Protein AF-A0A1M4U694-F1 (afdb_monomer_lite)

Organism: NCBI:txid996115

Structure (mmCIF, N/CA/C/O backbone):
data_AF-A0A1M4U694-F1
#
_entry.id   AF-A0A1M4U694-F1
#
loop_
_atom_site.group_PDB
_atom_site.id
_atom_site.type_symbol
_atom_site.label_atom_id
_atom_site.label_alt_id
_atom_site.label_comp_id
_atom_site.label_asym_id
_atom_site.label_entity_id
_atom_site.label_seq_id
_atom_site.pdbx_PDB_ins_code
_atom_site.Cartn_x
_atom_site.Cartn_y
_atom_site.Cartn_z
_atom_site.occupancy
_atom_site.B_iso_or_equiv
_atom_site.auth_seq_id
_atom_site.auth_comp_id
_atom_site.auth_asym_id
_atom_site.auth_atom_id
_atom_site.pdbx_PDB_model_num
ATOM 1 N N . MET A 1 1 ? 21.137 -16.851 10.623 1.00 42.91 1 MET A N 1
ATOM 2 C CA . MET A 1 1 ? 21.826 -18.162 10.591 1.00 42.91 1 MET A CA 1
ATOM 3 C C . MET A 1 1 ? 21.655 -18.916 9.272 1.00 42.91 1 MET A C 1
ATOM 5 O O . MET A 1 1 ? 22.626 -19.513 8.848 1.00 42.91 1 MET A O 1
ATOM 9 N N . ASN A 1 2 ? 20.508 -18.850 8.580 1.00 42.84 2 ASN A N 1
ATOM 10 C CA . ASN A 1 2 ? 20.291 -19.610 7.333 1.00 42.84 2 ASN A CA 1
ATOM 11 C C . ASN A 1 2 ? 21.149 -19.142 6.126 1.00 42.84 2 ASN A C 1
ATOM 13 O O . ASN A 1 2 ? 21.624 -19.962 5.356 1.00 42.84 2 ASN A O 1
ATOM 17 N N . GLN A 1 3 ? 21.429 -17.836 6.001 1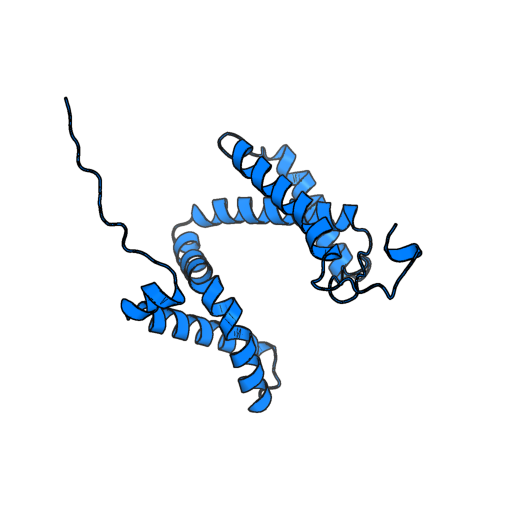.00 45.81 3 GLN A N 1
ATOM 18 C CA . GLN A 1 3 ? 22.216 -17.280 4.881 1.00 45.81 3 GLN A CA 1
ATOM 19 C C . GLN A 1 3 ? 23.715 -17.623 4.891 1.00 45.81 3 GLN A C 1
ATOM 21 O O . GLN A 1 3 ? 24.346 -17.547 3.847 1.00 45.81 3 GLN A O 1
ATOM 26 N N . TYR A 1 4 ? 24.291 -17.979 6.044 1.00 50.44 4 TYR A N 1
ATOM 27 C CA . TYR A 1 4 ? 25.734 -18.243 6.156 1.00 50.44 4 TYR A CA 1
ATOM 28 C C . TYR A 1 4 ? 26.091 -19.729 6.065 1.00 50.44 4 TYR A C 1
ATOM 30 O O . TYR A 1 4 ? 27.260 -20.050 5.896 1.00 50.44 4 TYR A O 1
ATOM 38 N N . LEU A 1 5 ? 25.108 -20.629 6.197 1.00 49.47 5 LEU A N 1
ATOM 39 C CA . LEU A 1 5 ? 25.360 -22.071 6.268 1.00 49.47 5 LEU A CA 1
ATOM 40 C C . LEU A 1 5 ? 24.941 -22.825 4.996 1.00 49.47 5 LEU A C 1
ATOM 42 O O . LEU A 1 5 ? 25.662 -23.738 4.618 1.00 49.47 5 LEU A O 1
ATOM 46 N N . CYS A 1 6 ? 23.858 -22.435 4.304 1.00 44.66 6 CYS A N 1
ATOM 47 C CA . CYS A 1 6 ? 23.418 -23.096 3.062 1.00 44.66 6 CYS A CA 1
ATOM 48 C C . CYS A 1 6 ? 22.677 -22.127 2.107 1.00 44.66 6 CYS A C 1
ATOM 50 O O . CYS A 1 6 ? 21.451 -22.017 2.193 1.00 44.66 6 CYS A O 1
ATOM 52 N N . PRO A 1 7 ? 23.372 -21.445 1.177 1.00 53.00 7 PRO A N 1
ATOM 53 C CA . PRO A 1 7 ? 22.746 -20.526 0.215 1.00 53.00 7 PRO A CA 1
ATOM 54 C C . PRO A 1 7 ? 21.813 -21.208 -0.809 1.00 53.00 7 PRO A C 1
ATOM 56 O O . PRO A 1 7 ? 20.904 -20.556 -1.314 1.00 53.00 7 PRO A O 1
ATOM 59 N N . ASP A 1 8 ? 21.965 -22.516 -1.058 1.00 53.28 8 ASP A N 1
ATOM 60 C CA . ASP A 1 8 ? 21.210 -23.265 -2.083 1.00 53.28 8 ASP A CA 1
ATOM 61 C C . ASP A 1 8 ? 20.009 -24.072 -1.550 1.00 53.28 8 ASP A C 1
ATOM 63 O O . ASP A 1 8 ? 19.359 -24.809 -2.296 1.00 53.28 8 ASP A O 1
ATOM 67 N N . PHE A 1 9 ? 19.666 -23.960 -0.259 1.00 50.75 9 PHE A N 1
ATOM 68 C CA . PHE A 1 9 ? 18.574 -24.753 0.318 1.00 50.75 9 PHE A CA 1
ATOM 69 C C . PHE A 1 9 ? 17.201 -24.091 0.092 1.00 50.75 9 PHE A C 1
ATOM 71 O O . PHE A 1 9 ? 16.591 -23.493 0.986 1.00 50.75 9 PHE A O 1
ATOM 78 N N . HIS A 1 10 ? 16.690 -24.207 -1.136 1.00 51.94 10 HIS A N 1
ATOM 79 C CA . HIS A 1 10 ? 15.290 -23.939 -1.462 1.00 51.94 10 HIS A CA 1
ATOM 80 C C . HIS A 1 10 ? 14.399 -25.035 -0.861 1.00 51.94 10 HIS A C 1
ATOM 82 O O . HIS A 1 10 ? 14.109 -26.046 -1.497 1.00 51.94 10 HIS A O 1
ATOM 88 N N . LEU A 1 11 ? 13.946 -24.836 0.379 1.00 55.06 11 LEU A N 1
ATOM 89 C CA . LEU A 1 11 ? 12.909 -25.686 0.965 1.00 55.06 11 LEU A CA 1
ATOM 90 C C . LEU A 1 11 ? 11.656 -25.668 0.069 1.00 55.06 11 LEU A C 1
ATOM 92 O O . LEU A 1 11 ? 11.223 -24.576 -0.334 1.00 55.06 11 LEU A O 1
ATOM 96 N N . PRO A 1 12 ? 11.048 -26.835 -0.226 1.00 56.97 12 PRO A N 1
ATOM 97 C CA . PRO A 1 12 ? 9.792 -26.884 -0.961 1.00 56.97 12 PRO A CA 1
ATOM 98 C C . PRO A 1 12 ? 8.759 -25.986 -0.266 1.00 56.97 12 PRO A C 1
ATOM 100 O O . PRO A 1 12 ? 8.730 -25.881 0.960 1.00 56.97 12 PRO A O 1
ATOM 103 N N . TRP A 1 13 ? 7.943 -25.293 -1.066 1.00 55.88 13 TRP A N 1
ATOM 104 C CA . TRP A 1 13 ? 6.865 -24.406 -0.599 1.00 55.88 13 TRP A CA 1
ATOM 105 C C . TRP A 1 13 ? 7.286 -23.124 0.140 1.00 55.88 13 TRP A C 1
ATOM 107 O O . TRP A 1 13 ? 6.474 -22.529 0.845 1.00 55.88 13 TRP A O 1
ATOM 117 N N . ALA A 1 14 ? 8.522 -22.643 -0.035 1.00 63.91 14 ALA A N 1
ATOM 118 C CA . ALA A 1 14 ? 8.959 -21.373 0.558 1.00 63.91 14 ALA A CA 1
ATOM 119 C C . ALA A 1 14 ? 8.765 -21.323 2.091 1.00 63.91 14 ALA A C 1
ATOM 121 O O . ALA A 1 14 ? 8.464 -20.273 2.660 1.00 63.91 14 ALA A O 1
ATOM 122 N N . LEU A 1 15 ? 8.976 -22.454 2.776 1.00 66.25 15 LEU A N 1
ATOM 123 C CA . LEU A 1 15 ? 8.838 -22.586 4.233 1.00 66.25 15 LEU A CA 1
ATOM 124 C C . LEU A 1 15 ? 9.643 -21.519 5.003 1.00 66.25 15 LEU A C 1
ATOM 126 O O . LEU A 1 15 ? 9.187 -20.988 6.014 1.00 66.25 15 LEU A O 1
ATOM 130 N N . ASN A 1 16 ? 10.808 -21.137 4.470 1.00 65.38 16 ASN A N 1
ATOM 131 C CA . ASN A 1 16 ? 11.637 -20.046 4.993 1.00 65.38 16 ASN A CA 1
ATOM 132 C C . ASN A 1 16 ? 10.895 -18.697 5.029 1.00 65.38 16 ASN A C 1
ATOM 134 O O . ASN A 1 16 ? 11.048 -17.929 5.977 1.00 65.38 16 ASN A O 1
ATOM 138 N N . VAL A 1 17 ? 10.068 -18.415 4.019 1.00 66.75 17 VAL A N 1
ATOM 139 C CA . VAL A 1 17 ? 9.253 -17.194 3.944 1.00 66.75 17 VAL A CA 1
ATOM 140 C C . VAL A 1 17 ? 8.111 -17.261 4.953 1.00 66.75 17 VAL A C 1
ATOM 142 O O . VAL A 1 17 ? 7.825 -16.264 5.609 1.00 66.75 17 VAL A O 1
ATOM 145 N N . VAL A 1 18 ? 7.505 -18.438 5.143 1.00 70.31 18 VAL A N 1
ATOM 146 C CA . VAL A 1 18 ? 6.440 -18.645 6.140 1.00 70.31 18 VAL A CA 1
ATOM 147 C C . VAL A 1 18 ? 6.966 -18.399 7.554 1.00 70.31 18 VAL A C 1
ATOM 149 O O . VAL A 1 18 ? 6.332 -17.676 8.322 1.00 70.31 18 VAL A O 1
ATOM 152 N N . ALA A 1 19 ? 8.152 -18.921 7.880 1.00 72.62 19 ALA A N 1
ATOM 153 C CA . ALA A 1 19 ? 8.789 -18.704 9.179 1.00 72.62 19 ALA A CA 1
ATOM 154 C C . ALA A 1 19 ? 9.032 -17.213 9.474 1.00 72.62 19 ALA A C 1
ATOM 156 O O . ALA A 1 19 ? 8.867 -16.777 10.611 1.00 72.62 19 ALA A O 1
ATOM 157 N N . MET A 1 20 ? 9.365 -16.416 8.452 1.00 68.81 20 MET A N 1
ATOM 158 C CA . MET A 1 20 ? 9.515 -14.964 8.589 1.00 68.81 20 MET A CA 1
ATOM 159 C C . MET A 1 20 ? 8.172 -14.214 8.591 1.00 68.81 20 MET A C 1
ATOM 161 O O . MET A 1 20 ? 8.040 -13.190 9.259 1.00 68.81 20 MET A O 1
ATOM 165 N N . ALA A 1 21 ? 7.159 -14.711 7.881 1.00 73.31 21 ALA A N 1
ATOM 166 C CA . ALA A 1 21 ? 5.835 -14.097 7.821 1.00 73.31 21 ALA A CA 1
ATOM 167 C C . ALA A 1 21 ? 5.043 -14.269 9.128 1.00 73.31 21 ALA A C 1
ATOM 169 O O . ALA A 1 21 ? 4.328 -13.352 9.531 1.00 73.31 21 ALA A O 1
ATOM 170 N N . LEU A 1 22 ? 5.194 -15.404 9.818 1.00 78.06 22 LEU A N 1
ATOM 171 C CA . LEU A 1 22 ? 4.518 -15.694 11.089 1.00 78.06 22 LEU A CA 1
ATOM 172 C C . LEU A 1 22 ? 4.673 -14.588 12.152 1.00 78.06 22 LEU A C 1
ATOM 174 O O . LEU A 1 22 ? 3.644 -14.102 12.631 1.00 78.06 22 LEU A O 1
ATOM 178 N N . PRO A 1 23 ? 5.890 -14.133 12.518 1.00 77.19 23 PRO A N 1
ATOM 179 C CA . PRO A 1 23 ? 6.045 -13.073 13.511 1.00 77.19 23 PRO A CA 1
ATOM 180 C C . PRO A 1 23 ? 5.444 -11.744 13.041 1.00 77.19 23 PRO A C 1
ATOM 182 O O . PRO A 1 23 ? 4.875 -11.018 13.851 1.00 77.19 23 PRO A O 1
ATOM 185 N N . ILE A 1 24 ? 5.498 -11.439 11.740 1.00 76.69 24 ILE A N 1
ATOM 186 C CA . ILE A 1 24 ? 4.911 -10.213 11.175 1.00 76.69 24 ILE A CA 1
ATOM 187 C C . ILE A 1 24 ? 3.383 -10.240 11.307 1.00 76.69 24 ILE A C 1
ATOM 189 O O . ILE A 1 24 ? 2.777 -9.274 11.776 1.00 76.69 24 ILE A O 1
ATOM 193 N N . VAL A 1 25 ? 2.753 -11.358 10.936 1.00 78.75 25 VAL A N 1
ATOM 194 C CA . VAL A 1 25 ? 1.298 -11.539 11.045 1.00 78.75 25 VAL A CA 1
ATOM 195 C C . VAL A 1 25 ? 0.858 -11.512 12.507 1.00 78.75 25 VAL A C 1
ATOM 197 O O . VAL A 1 25 ? -0.135 -10.861 12.838 1.00 78.75 25 VAL A O 1
ATOM 200 N N . TRP A 1 26 ? 1.611 -12.160 13.398 1.00 81.94 26 TRP A N 1
ATOM 201 C CA . TRP A 1 26 ? 1.335 -12.143 14.832 1.00 81.94 26 TRP A CA 1
ATOM 202 C C . TRP A 1 26 ? 1.432 -10.729 15.423 1.00 81.94 26 TRP A C 1
ATOM 204 O O . TRP A 1 26 ? 0.518 -10.303 16.132 1.00 81.94 26 TRP A O 1
ATOM 214 N N . LEU A 1 27 ? 2.471 -9.962 15.073 1.00 78.88 27 LEU A N 1
ATOM 215 C CA . LEU A 1 27 ? 2.610 -8.559 15.479 1.00 78.88 27 LEU A CA 1
ATOM 216 C C . LEU A 1 27 ? 1.431 -7.709 14.989 1.00 78.88 27 LEU A C 1
ATOM 218 O O . LEU A 1 27 ? 0.853 -6.955 15.773 1.00 78.88 27 LEU A O 1
ATOM 222 N N . GLY A 1 28 ? 1.019 -7.868 13.728 1.00 76.81 28 GLY A N 1
ATOM 223 C CA . GLY A 1 28 ? -0.154 -7.179 13.182 1.00 76.81 28 GLY A CA 1
ATOM 224 C C . GLY A 1 28 ? -1.457 -7.549 13.904 1.00 76.81 28 GLY A C 1
ATOM 225 O O . GLY A 1 28 ? -2.282 -6.679 14.197 1.00 76.81 28 GLY A O 1
ATOM 226 N N . HIS A 1 29 ? -1.630 -8.826 14.255 1.00 79.81 29 HIS A N 1
ATOM 227 C CA . HIS A 1 29 ? -2.785 -9.301 15.018 1.00 79.81 29 HIS A CA 1
ATOM 228 C C . HIS A 1 29 ? -2.829 -8.710 16.434 1.00 79.81 29 HIS A C 1
ATOM 230 O O . HIS A 1 29 ? -3.883 -8.257 16.886 1.00 79.81 29 HIS A O 1
ATOM 236 N N . GLN A 1 30 ? -1.691 -8.666 17.128 1.00 79.94 30 GLN A N 1
ATOM 237 C CA . GLN A 1 30 ? -1.606 -8.049 18.451 1.00 79.94 30 GLN A CA 1
ATOM 238 C C . GLN A 1 30 ? -1.847 -6.539 18.371 1.00 79.94 30 GLN A C 1
ATOM 240 O O . GLN A 1 30 ? -2.625 -6.005 19.159 1.00 79.94 30 GLN A O 1
ATOM 245 N N . TRP A 1 31 ? -1.294 -5.863 17.362 1.00 73.69 31 TRP A N 1
ATOM 246 C CA . TRP A 1 31 ? -1.535 -4.438 17.128 1.00 73.69 31 TRP A CA 1
ATOM 247 C C . TRP A 1 31 ? -3.023 -4.108 16.956 1.00 73.69 31 TRP A C 1
ATOM 249 O O . TRP A 1 31 ? -3.512 -3.136 17.532 1.00 73.69 31 TRP A O 1
ATOM 259 N N . ARG A 1 32 ? -3.782 -4.947 16.236 1.00 72.75 32 ARG A N 1
ATOM 260 C CA . ARG A 1 32 ? -5.238 -4.786 16.076 1.00 72.75 32 ARG A CA 1
ATOM 261 C C . ARG A 1 32 ? -5.984 -4.775 17.418 1.00 72.75 32 ARG A C 1
ATOM 263 O O . ARG A 1 32 ? -6.969 -4.052 17.538 1.00 72.75 32 ARG A O 1
ATOM 270 N N . ARG A 1 33 ? -5.524 -5.532 18.423 1.00 71.44 33 ARG A N 1
ATOM 271 C CA . ARG A 1 33 ? -6.127 -5.545 19.770 1.00 71.44 33 ARG A CA 1
ATOM 272 C C . ARG A 1 33 ? -5.874 -4.243 20.532 1.00 71.44 33 ARG A C 1
ATOM 274 O O . ARG A 1 33 ? -6.778 -3.753 21.198 1.00 71.44 33 ARG A O 1
ATOM 281 N N . TYR A 1 34 ? -4.689 -3.653 20.388 1.00 68.25 34 TYR A N 1
ATOM 282 C CA . TYR A 1 34 ? -4.335 -2.391 21.053 1.00 68.25 34 TYR A CA 1
ATOM 283 C C . TYR A 1 34 ? -4.864 -1.147 20.325 1.00 68.25 34 TYR A C 1
ATOM 285 O O . TYR A 1 34 ? -5.039 -0.092 20.934 1.00 68.25 34 TYR A O 1
ATOM 293 N N . GLN A 1 35 ? -5.189 -1.259 19.034 1.00 66.44 35 GLN A N 1
ATOM 294 C CA . GLN A 1 35 ? -5.665 -0.135 18.223 1.00 66.44 35 GLN A CA 1
ATOM 295 C C . GLN A 1 35 ? -7.000 0.465 18.708 1.00 66.44 35 GLN A C 1
ATOM 297 O O . GLN A 1 35 ? -7.290 1.615 18.385 1.00 66.44 35 GLN A O 1
ATOM 302 N N . ALA A 1 36 ? -7.798 -0.280 19.483 1.00 56.53 36 ALA A N 1
ATOM 303 C CA . ALA A 1 36 ? -9.109 0.159 19.969 1.00 56.53 36 ALA A CA 1
ATOM 304 C C . ALA A 1 36 ? -9.055 1.310 21.000 1.00 56.53 36 ALA A C 1
ATOM 306 O O . ALA A 1 36 ? -10.074 1.953 21.226 1.00 56.53 36 ALA A O 1
ATOM 307 N N . GLY A 1 37 ? -7.885 1.611 21.578 1.00 56.88 37 GLY A N 1
ATOM 308 C CA . GLY A 1 37 ? -7.706 2.733 22.515 1.00 56.88 37 GLY A CA 1
ATOM 309 C C . GLY A 1 37 ? -6.421 3.542 22.318 1.00 56.88 37 GLY A C 1
ATOM 310 O O . GLY A 1 37 ? -6.189 4.509 23.036 1.00 56.88 37 GLY A O 1
ATOM 311 N N . TRP A 1 38 ? -5.574 3.169 21.355 1.00 60.47 38 TRP A N 1
ATOM 312 C CA . TRP A 1 38 ? -4.251 3.769 21.187 1.00 60.47 38 TRP A CA 1
ATOM 313 C C . TRP A 1 38 ? -4.267 4.903 20.155 1.00 60.47 38 TRP A C 1
ATOM 315 O O . TRP A 1 38 ? -4.190 4.676 18.944 1.00 60.47 38 TRP A O 1
ATOM 325 N N . SER A 1 39 ? -4.312 6.151 20.623 1.00 62.53 39 SER A N 1
ATOM 326 C CA . SER A 1 39 ? -3.921 7.305 19.810 1.00 62.53 39 SER A CA 1
ATOM 327 C C . SER A 1 39 ? -2.401 7.460 19.881 1.00 62.53 39 SER A C 1
ATOM 329 O O . SER A 1 39 ? -1.872 7.787 20.941 1.00 62.53 39 SER A O 1
ATOM 331 N N . LEU A 1 40 ? -1.676 7.233 18.776 1.00 66.19 40 LEU A N 1
ATOM 332 C CA . LEU A 1 40 ? -0.282 7.687 18.713 1.00 66.19 40 LEU A CA 1
ATOM 333 C C . LEU A 1 40 ? -0.298 9.212 18.857 1.00 66.19 40 LEU A C 1
ATOM 335 O O . LEU A 1 40 ? -0.784 9.911 17.968 1.00 66.19 40 LEU A O 1
ATOM 339 N N . GLY A 1 41 ? 0.217 9.718 19.977 1.00 69.06 41 GLY A N 1
ATOM 340 C CA . GLY A 1 41 ? 0.502 11.139 20.122 1.00 69.06 41 GLY A CA 1
ATOM 341 C C . GLY A 1 41 ? 1.557 11.581 19.105 1.00 69.06 41 GLY A C 1
ATOM 342 O O . GLY A 1 41 ? 2.353 10.767 18.629 1.00 69.06 41 GLY A O 1
ATOM 343 N N . LEU A 1 42 ? 1.594 12.881 18.804 1.00 66.06 42 LEU A N 1
ATOM 344 C CA . LEU A 1 42 ? 2.581 13.491 17.899 1.00 66.06 42 LEU A CA 1
ATOM 345 C C . LEU A 1 42 ? 4.026 13.070 18.236 1.00 66.06 42 LEU A C 1
ATOM 347 O O . LEU A 1 42 ? 4.812 12.800 17.333 1.00 66.06 42 LEU A O 1
ATOM 351 N N . ALA A 1 43 ? 4.341 12.905 19.526 1.00 70.38 43 ALA A N 1
ATOM 352 C CA . ALA A 1 43 ? 5.653 12.477 20.013 1.00 70.38 43 ALA A CA 1
ATOM 353 C C . ALA A 1 43 ? 6.080 11.066 19.556 1.00 70.38 43 ALA A C 1
ATOM 355 O O . ALA A 1 43 ? 7.266 10.835 19.349 1.00 70.38 43 ALA A O 1
ATOM 356 N N . ALA A 1 44 ? 5.143 10.131 19.357 1.00 72.94 44 ALA A N 1
ATOM 357 C CA . ALA A 1 44 ? 5.443 8.791 18.835 1.00 72.94 44 ALA A CA 1
ATOM 358 C C . ALA A 1 44 ? 5.489 8.760 17.297 1.00 72.94 44 ALA A C 1
ATOM 360 O O . ALA A 1 44 ? 6.076 7.858 16.705 1.00 72.94 44 ALA A O 1
ATOM 361 N N . TRP A 1 45 ? 4.875 9.750 16.645 1.00 77.88 45 TRP A N 1
ATOM 362 C CA . TRP A 1 45 ? 4.798 9.860 15.189 1.00 77.88 45 TRP A CA 1
ATOM 363 C C . TRP A 1 45 ? 6.114 10.340 14.573 1.00 77.88 45 TRP A C 1
ATOM 365 O O . TRP A 1 45 ? 6.552 9.795 13.564 1.00 77.88 45 TRP A O 1
ATOM 375 N N . VAL A 1 46 ? 6.761 11.324 15.204 1.00 77.56 46 VAL A N 1
ATOM 376 C CA . VAL A 1 46 ? 8.041 11.897 14.757 1.00 77.56 46 VAL A CA 1
ATOM 377 C C . VAL A 1 46 ? 9.149 10.843 14.608 1.00 77.56 46 VAL A C 1
ATOM 379 O O . VAL A 1 46 ? 9.700 10.746 13.512 1.00 77.56 46 VAL A O 1
ATOM 382 N N . PRO A 1 47 ? 9.470 10.006 15.618 1.00 80.00 47 PRO A N 1
ATOM 383 C CA . PRO A 1 47 ? 10.519 8.999 15.467 1.00 80.00 47 PRO A CA 1
ATOM 384 C C . PRO A 1 47 ? 10.146 7.928 14.438 1.00 80.00 47 PRO A C 1
ATOM 386 O O . PRO A 1 47 ? 11.016 7.479 13.696 1.00 80.00 47 PRO A O 1
ATOM 389 N N . LEU A 1 48 ? 8.863 7.556 14.331 1.00 81.50 48 LEU A N 1
ATOM 390 C CA . LEU A 1 48 ? 8.398 6.611 13.312 1.00 81.50 48 LEU A CA 1
ATOM 391 C C . LEU A 1 48 ? 8.605 7.165 11.902 1.00 81.50 48 LEU A C 1
ATOM 393 O O . LEU A 1 48 ? 9.059 6.441 11.020 1.00 81.50 48 LEU A O 1
ATOM 397 N N . LEU A 1 49 ? 8.281 8.446 11.703 1.00 82.69 49 LEU A N 1
ATOM 398 C CA . LEU A 1 49 ? 8.448 9.147 10.436 1.00 82.69 49 LEU A CA 1
ATOM 399 C C . LEU A 1 49 ? 9.923 9.267 10.076 1.00 82.69 49 LEU A C 1
ATOM 401 O O . LEU A 1 49 ? 10.290 8.896 8.967 1.00 82.69 49 LEU A O 1
ATOM 405 N N . ILE A 1 50 ? 10.770 9.702 11.011 1.00 84.25 50 ILE A N 1
ATOM 406 C CA . ILE A 1 50 ? 12.221 9.790 10.799 1.00 84.25 50 ILE A CA 1
ATOM 407 C C . ILE A 1 50 ? 12.786 8.418 10.427 1.00 84.25 50 ILE A C 1
ATOM 409 O O . ILE A 1 50 ? 13.537 8.310 9.463 1.00 84.25 50 ILE A O 1
ATOM 413 N N . PHE A 1 51 ? 12.397 7.363 11.144 1.00 83.50 51 PHE A N 1
ATOM 414 C CA . PHE A 1 51 ? 12.894 6.016 10.886 1.00 83.50 51 PHE A CA 1
ATOM 415 C C . PHE A 1 51 ? 12.392 5.449 9.548 1.00 83.50 51 PHE A C 1
ATOM 417 O O . PHE A 1 51 ? 13.181 4.937 8.757 1.00 83.50 51 PHE A O 1
ATOM 424 N N . GLY A 1 52 ? 11.093 5.574 9.258 1.00 81.31 52 GLY A N 1
ATOM 425 C CA . GLY A 1 52 ? 10.494 5.086 8.015 1.00 81.31 52 GLY A CA 1
ATOM 426 C C . GLY A 1 52 ? 10.997 5.841 6.785 1.00 81.31 52 GLY A C 1
ATOM 427 O O . GLY A 1 52 ? 11.427 5.217 5.816 1.00 81.31 52 GLY A O 1
ATOM 428 N N 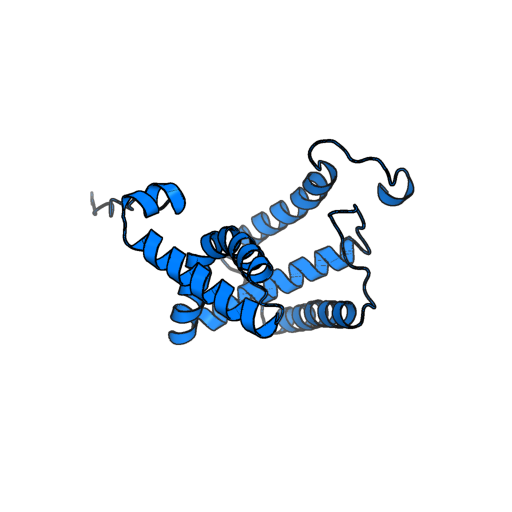. VAL A 1 53 ? 10.993 7.177 6.834 1.00 82.69 53 VAL A N 1
ATOM 429 C CA . VAL A 1 53 ? 11.491 8.032 5.744 1.00 82.69 53 VAL A CA 1
ATOM 430 C C . VAL A 1 53 ? 13.002 7.893 5.598 1.00 82.69 53 VAL A C 1
ATOM 432 O O . VAL A 1 53 ? 13.474 7.768 4.476 1.00 82.69 53 VAL A O 1
ATOM 435 N N . GLY A 1 54 ? 13.755 7.841 6.700 1.00 82.38 54 GLY A N 1
ATOM 436 C CA . GLY A 1 54 ? 15.204 7.632 6.678 1.00 82.38 54 GLY A CA 1
ATOM 437 C C . GLY A 1 54 ? 15.605 6.294 6.055 1.00 82.38 54 GLY A C 1
ATOM 438 O O . GLY A 1 54 ? 16.567 6.225 5.294 1.00 82.38 54 GLY A O 1
ATOM 439 N N . TYR A 1 55 ? 14.838 5.231 6.307 1.00 80.56 55 TYR A N 1
ATOM 440 C CA . TYR A 1 55 ? 15.051 3.954 5.628 1.00 80.56 55 TYR A CA 1
ATOM 441 C C . TYR A 1 55 ? 14.672 4.019 4.138 1.00 80.56 55 TYR A C 1
ATOM 443 O O . TYR A 1 55 ? 15.398 3.486 3.301 1.00 80.56 55 TYR A O 1
ATOM 451 N N . LEU A 1 56 ? 13.569 4.694 3.787 1.00 78.56 56 LEU A N 1
ATOM 452 C CA . LEU A 1 56 ? 13.149 4.904 2.394 1.00 78.56 56 LEU A CA 1
ATOM 453 C C . LEU A 1 56 ? 14.184 5.702 1.590 1.00 78.56 56 LEU A C 1
ATOM 455 O O . LEU A 1 56 ? 14.482 5.331 0.457 1.00 78.56 56 LEU A O 1
ATOM 459 N N . THR A 1 57 ? 14.758 6.762 2.162 1.00 80.44 57 THR A N 1
ATOM 460 C CA . THR A 1 57 ? 15.814 7.543 1.506 1.00 80.44 57 THR A CA 1
ATOM 461 C C . THR A 1 57 ? 17.097 6.729 1.381 1.00 80.44 57 THR A C 1
ATOM 463 O O . THR A 1 57 ? 17.672 6.690 0.299 1.00 80.44 57 THR A O 1
ATOM 466 N N . ALA A 1 58 ? 17.505 5.998 2.423 1.00 78.44 58 ALA A N 1
ATOM 467 C CA . ALA A 1 58 ? 18.654 5.093 2.344 1.00 78.44 58 ALA A CA 1
ATOM 468 C C . ALA A 1 58 ? 18.468 3.999 1.274 1.00 78.44 58 ALA A C 1
ATOM 470 O O . ALA A 1 58 ? 19.418 3.651 0.577 1.00 78.44 58 ALA A O 1
ATOM 471 N N . ALA A 1 59 ? 17.244 3.487 1.108 1.00 75.06 59 ALA A N 1
ATOM 472 C CA . ALA A 1 59 ? 16.906 2.554 0.036 1.00 75.06 59 ALA A CA 1
ATOM 473 C C . ALA A 1 59 ? 16.939 3.210 -1.352 1.00 75.06 59 ALA A C 1
ATOM 475 O O . ALA A 1 59 ? 17.369 2.575 -2.312 1.00 75.06 59 ALA A O 1
ATOM 476 N N . TRP A 1 60 ? 16.518 4.473 -1.460 1.00 76.88 60 TRP A N 1
ATOM 477 C CA . TRP A 1 60 ? 16.549 5.232 -2.711 1.00 76.88 60 TRP A CA 1
ATOM 478 C C . TRP A 1 60 ? 17.975 5.514 -3.197 1.00 76.88 60 TRP A C 1
ATOM 480 O O . TRP A 1 60 ? 18.242 5.433 -4.389 1.00 76.88 60 TRP A O 1
ATOM 490 N N . PHE A 1 61 ? 18.899 5.797 -2.277 1.00 77.50 61 PHE A N 1
ATOM 491 C CA . PHE A 1 61 ? 20.319 5.999 -2.585 1.00 77.50 61 PHE A CA 1
ATOM 492 C C . PHE A 1 61 ? 21.109 4.687 -2.742 1.00 77.50 61 PHE A C 1
ATOM 494 O O . PHE A 1 61 ? 22.335 4.720 -2.750 1.00 77.50 61 PHE A O 1
ATOM 501 N N . GLU A 1 62 ? 20.432 3.534 -2.828 1.00 68.38 62 GLU A N 1
ATOM 502 C CA . GLU A 1 62 ? 21.043 2.194 -2.913 1.00 68.38 62 GLU A CA 1
ATOM 503 C C . GLU A 1 62 ? 21.990 1.851 -1.744 1.00 68.38 62 GLU A C 1
ATOM 505 O O . GLU A 1 62 ? 22.727 0.868 -1.783 1.00 68.38 62 GLU A O 1
ATOM 510 N N . MET A 1 63 ? 21.941 2.627 -0.658 1.00 60.22 63 MET A N 1
ATOM 511 C CA . MET A 1 63 ? 22.772 2.438 0.534 1.00 60.22 63 MET A CA 1
ATOM 512 C C . MET A 1 63 ? 22.220 1.343 1.455 1.00 60.22 63 MET A C 1
ATOM 514 O O . MET A 1 63 ? 22.911 0.917 2.380 1.00 60.22 63 MET A O 1
ATOM 518 N N . SER A 1 64 ? 20.988 0.872 1.224 1.00 56.81 64 SER A N 1
ATOM 519 C CA . SER A 1 64 ? 20.412 -0.261 1.947 1.00 56.81 64 SER A CA 1
ATOM 520 C C . SER A 1 64 ? 20.351 -1.521 1.067 1.00 56.81 64 SER A C 1
ATOM 522 O O . SER A 1 64 ? 19.931 -1.460 -0.093 1.00 56.81 64 SER A O 1
ATOM 524 N N . PRO A 1 65 ? 20.753 -2.695 1.594 1.00 58.94 65 PRO A N 1
ATOM 525 C CA . PRO A 1 65 ? 20.644 -3.938 0.849 1.00 58.94 65 PRO A CA 1
ATOM 526 C C . PRO A 1 65 ? 19.168 -4.266 0.605 1.00 58.94 65 PRO A C 1
ATOM 528 O O . PRO A 1 65 ? 18.399 -4.474 1.546 1.00 58.94 65 PRO A O 1
ATOM 531 N N . GLN A 1 66 ? 18.776 -4.317 -0.671 1.00 57.56 66 GLN A N 1
ATOM 532 C CA . GLN A 1 66 ? 17.414 -4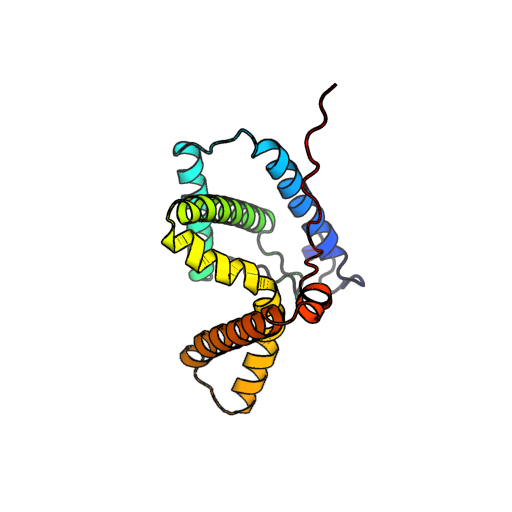.652 -1.076 1.00 57.56 66 GLN A CA 1
ATOM 533 C C . GLN A 1 66 ? 17.045 -6.053 -0.581 1.00 57.56 66 GLN A C 1
ATOM 535 O O . GLN A 1 66 ? 17.690 -7.040 -0.932 1.00 57.56 66 GLN A O 1
ATOM 540 N N . MET A 1 67 ? 15.964 -6.148 0.191 1.00 52.62 67 MET A N 1
ATOM 541 C CA . MET A 1 67 ? 15.428 -7.427 0.639 1.00 52.62 67 MET A CA 1
ATOM 542 C C . MET A 1 67 ? 14.786 -8.160 -0.543 1.00 52.62 67 MET A C 1
ATOM 544 O O . MET A 1 67 ? 13.638 -7.907 -0.916 1.00 52.62 67 MET A O 1
ATOM 548 N N . ARG A 1 68 ? 15.526 -9.085 -1.154 1.00 55.91 68 ARG A N 1
ATOM 549 C CA . ARG A 1 68 ? 15.040 -9.908 -2.266 1.00 55.91 68 ARG A CA 1
ATOM 550 C C . ARG A 1 68 ? 14.615 -11.266 -1.728 1.00 55.91 68 ARG A C 1
ATOM 552 O O . ARG A 1 68 ? 15.347 -12.249 -1.813 1.00 55.91 68 ARG A O 1
ATOM 559 N N . MET A 1 69 ? 13.370 -11.345 -1.253 1.00 53.34 69 MET A N 1
ATOM 560 C CA . MET A 1 69 ? 12.763 -12.606 -0.794 1.00 53.34 69 MET A CA 1
ATOM 561 C C . MET A 1 69 ? 12.780 -13.706 -1.871 1.00 53.34 69 MET A C 1
ATOM 563 O O . MET A 1 69 ? 12.860 -14.884 -1.542 1.00 53.34 69 MET A O 1
ATOM 567 N N . LYS A 1 70 ? 12.775 -13.335 -3.161 1.00 45.25 70 LYS A N 1
ATOM 568 C CA . LYS A 1 70 ? 12.844 -14.279 -4.291 1.00 45.25 70 LYS A CA 1
ATOM 569 C C . LYS A 1 70 ? 14.204 -14.985 -4.431 1.00 45.25 70 LYS A C 1
ATOM 571 O O . LYS A 1 70 ? 14.276 -15.998 -5.112 1.00 45.25 70 LYS A O 1
ATOM 576 N N . ARG A 1 71 ? 15.267 -14.451 -3.817 1.00 49.59 71 ARG A N 1
ATOM 577 C CA . ARG A 1 71 ? 16.622 -15.035 -3.800 1.00 49.59 71 ARG A CA 1
ATOM 578 C C . ARG A 1 71 ? 17.116 -15.359 -2.387 1.00 49.59 71 ARG A C 1
ATOM 580 O O . ARG A 1 71 ? 18.293 -15.621 -2.212 1.00 49.59 71 ARG A O 1
ATOM 587 N N . ALA A 1 72 ? 16.234 -15.320 -1.383 1.00 52.34 72 ALA A N 1
ATOM 588 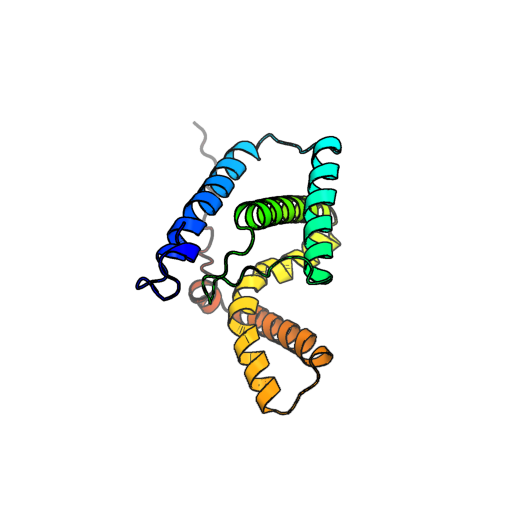C CA . ALA A 1 72 ? 16.616 -15.470 0.024 1.00 52.34 72 ALA A CA 1
ATOM 589 C C . ALA A 1 72 ? 17.719 -14.481 0.485 1.00 52.34 72 ALA A C 1
ATOM 591 O O . ALA A 1 72 ? 18.451 -14.754 1.438 1.00 52.34 72 ALA A O 1
ATOM 592 N N . ASP A 1 73 ? 17.795 -13.303 -0.146 1.00 55.41 73 ASP A N 1
ATOM 593 C CA . ASP A 1 73 ? 18.668 -12.204 0.268 1.00 55.41 73 ASP A CA 1
ATOM 594 C C . ASP A 1 73 ? 17.917 -11.309 1.256 1.00 55.41 73 ASP A C 1
ATOM 596 O O . ASP A 1 73 ? 17.138 -10.431 0.879 1.00 55.41 73 ASP A O 1
ATOM 600 N N . TYR A 1 74 ? 18.119 -11.568 2.546 1.00 52.97 74 TYR A N 1
ATOM 601 C CA . TYR A 1 74 ? 17.395 -10.915 3.636 1.00 52.97 74 TYR A CA 1
ATOM 602 C C . TYR A 1 74 ? 18.040 -9.607 4.129 1.00 52.97 74 TYR A C 1
ATOM 604 O O . TYR A 1 74 ? 17.488 -8.974 5.031 1.00 52.97 74 TYR A O 1
ATOM 612 N N . GLY A 1 75 ? 19.158 -9.168 3.530 1.00 61.53 75 GLY A N 1
ATOM 613 C CA . GLY A 1 75 ? 19.837 -7.911 3.873 1.00 61.53 75 GLY A CA 1
ATOM 614 C C . GLY A 1 75 ? 20.068 -7.765 5.382 1.00 61.53 75 GLY A C 1
ATOM 615 O O . GLY A 1 75 ? 20.618 -8.659 6.021 1.00 61.53 75 GLY A O 1
ATOM 616 N N . TRP A 1 76 ? 19.616 -6.649 5.965 1.00 67.31 76 TRP A N 1
ATOM 617 C CA . TRP A 1 76 ? 19.478 -6.477 7.417 1.00 67.31 76 TRP A CA 1
ATOM 618 C C . TRP A 1 76 ? 18.027 -6.774 7.836 1.00 67.31 76 TRP A C 1
ATOM 620 O O . TRP A 1 76 ? 17.199 -5.853 7.857 1.00 67.31 76 TRP A O 1
ATOM 630 N N . PRO A 1 77 ? 17.681 -8.036 8.159 1.00 66.50 77 PRO A N 1
ATOM 631 C CA . PRO A 1 77 ? 16.290 -8.467 8.304 1.00 66.50 77 PRO A CA 1
ATOM 632 C C . PRO A 1 77 ? 15.559 -7.742 9.434 1.00 66.50 77 PRO A C 1
ATOM 634 O O . PRO A 1 77 ? 14.395 -7.394 9.273 1.00 66.50 77 PRO A O 1
ATOM 637 N N . LEU A 1 78 ? 16.239 -7.458 10.550 1.00 69.38 78 LEU A N 1
ATOM 638 C CA . LEU A 1 78 ? 15.644 -6.748 11.687 1.00 69.38 78 LEU A CA 1
ATOM 639 C C . LEU A 1 78 ? 15.333 -5.283 11.356 1.00 69.38 78 LEU A C 1
ATOM 641 O O . LEU A 1 78 ? 14.249 -4.802 11.675 1.00 69.38 78 LEU A O 1
ATOM 645 N N . ILE A 1 79 ? 16.253 -4.589 10.681 1.00 71.31 79 ILE A N 1
ATOM 646 C CA . ILE A 1 79 ? 16.093 -3.169 10.329 1.00 71.31 79 ILE A CA 1
ATOM 647 C C . ILE A 1 79 ? 15.034 -3.013 9.241 1.00 71.31 79 ILE A C 1
ATOM 649 O O . ILE A 1 79 ? 14.163 -2.157 9.352 1.00 71.31 79 ILE A O 1
ATOM 653 N N . THR A 1 80 ? 15.046 -3.894 8.241 1.00 72.25 80 THR A N 1
ATOM 654 C CA . THR A 1 80 ? 14.047 -3.899 7.166 1.00 72.25 80 THR A CA 1
ATOM 655 C C . THR A 1 80 ? 12.652 -4.220 7.696 1.00 72.25 80 THR A C 1
ATOM 657 O O . THR A 1 80 ? 11.685 -3.562 7.323 1.00 72.25 80 THR A O 1
ATOM 660 N N . LEU A 1 81 ? 12.534 -5.189 8.608 1.00 74.06 81 LEU A N 1
ATOM 661 C CA . LEU A 1 81 ? 11.258 -5.535 9.234 1.00 74.06 81 LEU A CA 1
ATOM 662 C C . LEU A 1 81 ? 10.751 -4.395 10.121 1.00 74.06 81 LEU A C 1
ATOM 664 O O . LEU A 1 81 ? 9.583 -4.021 10.022 1.00 74.06 81 LEU A O 1
ATOM 668 N N . GLY A 1 82 ? 11.625 -3.792 10.931 1.00 78.12 82 GLY A N 1
ATOM 669 C CA . GLY A 1 82 ? 11.285 -2.611 11.723 1.00 78.12 82 GLY A CA 1
ATOM 670 C C . GLY A 1 82 ? 10.819 -1.449 10.845 1.00 78.12 82 GLY A C 1
ATOM 671 O O . GLY A 1 82 ? 9.800 -0.825 11.140 1.00 78.12 82 GLY A O 1
ATOM 672 N N . ALA A 1 83 ? 11.516 -1.188 9.736 1.00 78.62 83 ALA A N 1
ATOM 673 C CA . ALA A 1 83 ? 11.161 -0.125 8.803 1.00 78.62 83 ALA A CA 1
ATOM 674 C C . ALA A 1 83 ? 9.830 -0.419 8.102 1.00 78.62 83 ALA A C 1
ATOM 676 O O . ALA A 1 83 ? 8.980 0.463 8.008 1.00 78.62 83 ALA A O 1
ATOM 677 N N . ALA A 1 84 ? 9.595 -1.667 7.690 1.00 77.75 84 ALA A N 1
ATOM 678 C CA . ALA A 1 84 ? 8.326 -2.094 7.113 1.00 77.75 84 ALA A CA 1
ATOM 679 C C . ALA A 1 84 ? 7.160 -1.896 8.094 1.00 77.75 84 ALA A C 1
ATOM 681 O O . ALA A 1 84 ? 6.109 -1.385 7.702 1.00 77.75 84 ALA A O 1
ATOM 682 N N . VAL A 1 85 ? 7.342 -2.233 9.376 1.00 80.69 85 VAL A N 1
ATOM 683 C CA . VAL A 1 85 ? 6.334 -1.991 10.421 1.00 80.69 85 VAL A CA 1
ATOM 684 C C . VAL A 1 85 ? 6.104 -0.491 10.621 1.00 80.69 85 VAL A C 1
ATOM 686 O O . VAL A 1 85 ? 4.954 -0.053 10.619 1.00 80.69 85 VAL A O 1
ATOM 689 N N . ALA A 1 86 ? 7.170 0.307 10.729 1.00 81.56 86 ALA A N 1
ATOM 690 C CA . ALA A 1 86 ? 7.079 1.760 10.877 1.00 81.56 86 ALA A CA 1
ATOM 691 C C . ALA A 1 86 ? 6.313 2.407 9.712 1.00 81.56 86 ALA A C 1
ATOM 693 O O . ALA A 1 86 ? 5.358 3.156 9.931 1.00 81.56 86 ALA A O 1
ATOM 694 N N . VAL A 1 87 ? 6.665 2.055 8.473 1.00 83.50 87 VAL A N 1
ATOM 695 C CA . VAL A 1 87 ? 5.990 2.532 7.259 1.00 83.50 87 VAL A CA 1
ATOM 696 C C . VAL A 1 87 ? 4.537 2.059 7.215 1.00 83.50 87 VAL A C 1
ATOM 698 O O . VAL A 1 87 ? 3.655 2.848 6.886 1.00 83.50 87 VAL A O 1
ATOM 701 N N . THR A 1 88 ? 4.248 0.817 7.608 1.00 83.12 88 THR A N 1
ATOM 702 C CA . THR A 1 88 ? 2.871 0.293 7.648 1.00 83.12 88 THR A CA 1
ATOM 703 C C . THR A 1 88 ? 2.006 1.053 8.656 1.00 83.12 88 THR A C 1
ATOM 705 O O . THR A 1 88 ? 0.862 1.403 8.353 1.00 83.12 88 THR A O 1
ATOM 708 N N . ILE A 1 89 ? 2.543 1.361 9.842 1.00 81.69 89 ILE A N 1
ATOM 709 C CA . ILE A 1 89 ? 1.842 2.161 10.856 1.00 81.69 89 ILE A CA 1
ATOM 710 C C . ILE A 1 89 ? 1.604 3.585 10.337 1.00 81.69 89 ILE A C 1
ATOM 712 O O . ILE A 1 89 ? 0.470 4.064 10.410 1.00 81.69 89 ILE A O 1
ATOM 716 N N . LEU A 1 90 ? 2.627 4.238 9.768 1.00 83.19 90 LEU A N 1
ATOM 717 C CA . LEU A 1 90 ? 2.507 5.570 9.153 1.00 83.19 90 LEU A CA 1
ATOM 718 C C . LEU A 1 90 ? 1.454 5.592 8.047 1.00 83.19 90 LEU A C 1
ATOM 720 O O . LEU A 1 90 ? 0.639 6.515 7.994 1.00 83.19 90 LEU A O 1
ATOM 724 N N . LEU A 1 91 ? 1.434 4.568 7.194 1.00 84.12 91 LEU A N 1
ATOM 725 C CA . LEU A 1 91 ? 0.475 4.441 6.105 1.00 84.12 91 LEU A CA 1
ATOM 726 C C . LEU A 1 91 ? -0.949 4.285 6.641 1.00 84.12 91 LEU A C 1
ATOM 728 O O . LEU A 1 91 ? -1.850 4.990 6.193 1.00 84.12 91 LEU A O 1
ATOM 732 N N . GLY A 1 92 ? -1.160 3.424 7.640 1.00 80.62 92 GLY A N 1
ATOM 733 C CA . GLY A 1 92 ? -2.474 3.243 8.262 1.00 80.62 92 GLY A CA 1
ATOM 734 C C . GLY A 1 92 ? -2.986 4.519 8.933 1.00 80.62 92 GLY A C 1
ATOM 735 O O . GLY A 1 92 ? -4.168 4.856 8.837 1.00 80.62 92 GLY A O 1
ATOM 736 N N . PHE A 1 93 ? -2.100 5.269 9.584 1.00 79.50 93 PHE A N 1
ATOM 737 C CA . PHE A 1 93 ? -2.452 6.518 10.252 1.00 79.50 93 PHE A CA 1
ATOM 738 C C . PHE A 1 93 ? -2.729 7.646 9.245 1.00 79.50 93 PHE A C 1
ATOM 740 O O . PHE A 1 93 ? -3.744 8.334 9.358 1.00 79.50 93 PHE A O 1
ATOM 747 N N . THR A 1 94 ? -1.895 7.770 8.211 1.00 81.38 94 THR A N 1
ATOM 748 C CA . THR A 1 94 ? -2.107 8.676 7.072 1.00 81.38 94 THR A CA 1
ATOM 749 C C . THR A 1 94 ? -3.417 8.354 6.356 1.00 81.38 94 THR A C 1
ATOM 751 O O . THR A 1 94 ? -4.213 9.253 6.103 1.00 81.38 94 THR A O 1
ATOM 754 N N . SER A 1 95 ? -3.715 7.071 6.129 1.00 81.31 95 SER A N 1
ATOM 755 C CA . SER A 1 95 ? -4.984 6.630 5.546 1.00 81.31 95 SER A CA 1
ATOM 756 C C . SER A 1 95 ? -6.180 7.086 6.383 1.00 81.31 95 SER A C 1
ATOM 758 O O . SER A 1 95 ? -7.142 7.592 5.811 1.00 81.31 95 SER A O 1
ATOM 760 N N . LYS A 1 96 ? -6.120 6.970 7.720 1.00 80.44 96 LYS A N 1
ATOM 761 C CA . LYS A 1 96 ? -7.189 7.465 8.609 1.00 80.44 96 LYS A CA 1
ATOM 762 C C . LYS A 1 96 ? -7.377 8.979 8.496 1.00 80.44 96 LYS A C 1
ATOM 764 O O . LYS A 1 96 ? -8.516 9.444 8.491 1.00 80.44 96 LYS A O 1
ATOM 769 N N . GLN A 1 97 ? -6.291 9.747 8.394 1.00 81.00 97 GLN A N 1
ATOM 770 C CA . GLN A 1 97 ? -6.374 11.202 8.219 1.00 81.00 97 GLN A CA 1
ATOM 771 C C . GLN A 1 97 ? -6.955 11.578 6.852 1.00 81.00 97 GLN A C 1
ATOM 773 O O . GLN A 1 97 ? -7.862 12.403 6.788 1.00 81.00 97 GLN A O 1
ATOM 778 N N . ILE A 1 98 ? -6.520 10.919 5.774 1.00 81.56 98 ILE A N 1
ATOM 779 C CA . ILE A 1 98 ? -7.051 11.142 4.421 1.00 81.56 98 ILE A CA 1
ATOM 780 C C . ILE A 1 98 ? -8.556 10.851 4.370 1.00 81.56 98 ILE A C 1
ATOM 782 O O . ILE A 1 98 ? -9.305 11.604 3.751 1.00 81.56 98 ILE A O 1
ATOM 786 N N . THR A 1 99 ? -9.025 9.809 5.065 1.00 80.88 99 THR A N 1
ATOM 787 C CA . THR A 1 99 ? -10.459 9.481 5.117 1.00 80.88 99 THR A CA 1
ATOM 788 C C . THR A 1 99 ? -11.309 10.472 5.914 1.00 80.88 99 THR A C 1
ATOM 790 O O . THR A 1 99 ? -12.528 10.441 5.782 1.00 80.88 99 THR A O 1
ATOM 793 N N . ARG A 1 100 ? -10.712 11.375 6.710 1.00 82.38 100 ARG A N 1
ATOM 794 C CA . ARG A 1 100 ? -11.464 12.477 7.345 1.00 82.38 100 ARG A CA 1
ATOM 795 C C . ARG A 1 100 ? -11.904 13.529 6.328 1.00 82.38 100 ARG A C 1
ATOM 797 O O . ARG A 1 100 ? -12.868 14.245 6.576 1.00 82.38 100 ARG A O 1
ATOM 804 N N . ILE A 1 101 ? -11.217 13.615 5.188 1.00 87.88 101 ILE A N 1
ATOM 805 C CA . ILE A 1 101 ? -11.569 14.517 4.095 1.00 87.88 101 ILE A CA 1
ATOM 806 C C . ILE A 1 101 ? -12.527 13.767 3.155 1.00 87.88 101 ILE A C 1
ATOM 808 O O . ILE A 1 101 ? -12.147 12.726 2.613 1.00 87.88 101 ILE A O 1
ATOM 812 N N . PRO A 1 102 ? -13.746 14.276 2.892 1.00 80.38 102 PRO A N 1
ATOM 813 C CA . PRO A 1 102 ? -14.759 13.552 2.115 1.00 80.38 102 PRO A CA 1
ATOM 814 C C . PRO A 1 102 ? -14.304 13.236 0.682 1.00 80.38 102 PRO A C 1
ATOM 816 O O . PRO A 1 102 ? -14.588 12.161 0.153 1.00 80.38 102 PRO A O 1
ATOM 819 N N . VAL A 1 103 ? -13.536 14.139 0.065 1.00 83.25 103 VAL A N 1
ATOM 820 C CA . VAL A 1 103 ? -12.948 13.929 -1.267 1.00 83.25 103 VAL A CA 1
ATOM 821 C C . VAL A 1 103 ? -11.903 12.809 -1.242 1.00 83.25 103 VAL A C 1
ATOM 823 O O . VAL A 1 103 ? -11.920 11.935 -2.109 1.00 83.25 103 VAL A O 1
ATOM 826 N N . GLY A 1 104 ? -11.037 12.790 -0.223 1.00 78.00 104 GLY A N 1
ATOM 827 C CA . GLY A 1 104 ? -10.031 11.744 -0.034 1.00 78.00 104 GLY A CA 1
ATOM 828 C C . GLY A 1 104 ? -10.676 10.378 0.190 1.00 78.00 104 GLY A C 1
ATOM 829 O O . GLY A 1 104 ? -10.335 9.414 -0.494 1.00 78.00 104 GLY A O 1
ATOM 830 N N . ALA A 1 105 ? -11.679 10.308 1.066 1.00 80.62 105 ALA A N 1
ATOM 831 C CA . ALA A 1 105 ? -12.439 9.085 1.310 1.00 80.62 105 ALA A CA 1
ATOM 832 C C . ALA A 1 105 ? -13.069 8.522 0.025 1.00 80.62 105 ALA A C 1
ATOM 834 O O . ALA A 1 105 ? -12.994 7.318 -0.221 1.00 80.62 105 ALA A O 1
ATOM 835 N N . LYS A 1 106 ? -13.642 9.386 -0.825 1.00 80.94 106 LYS A N 1
ATOM 836 C CA . LYS A 1 106 ? -14.261 8.964 -2.087 1.00 80.94 106 LYS A CA 1
ATOM 837 C C . LYS A 1 106 ? -13.229 8.465 -3.099 1.00 80.94 106 LYS A C 1
ATOM 839 O O . LYS A 1 106 ? -13.402 7.377 -3.638 1.00 80.94 106 LYS A O 1
ATOM 844 N N . LEU A 1 107 ? -12.165 9.232 -3.350 1.00 81.94 107 LEU A N 1
ATOM 845 C CA . LEU A 1 107 ? -11.147 8.867 -4.341 1.00 81.94 107 LEU A CA 1
ATOM 846 C C . LEU A 1 107 ? -10.405 7.593 -3.931 1.00 81.94 107 LEU A C 1
ATOM 848 O O . LEU A 1 107 ? -10.443 6.597 -4.653 1.00 81.94 107 LEU A O 1
ATOM 852 N N . PHE A 1 108 ? -9.790 7.583 -2.747 1.00 82.25 108 PHE A N 1
ATOM 853 C CA . PHE A 1 108 ? -9.017 6.432 -2.280 1.00 82.25 108 PHE A CA 1
ATOM 854 C C . PHE A 1 108 ? -9.903 5.221 -1.966 1.00 82.25 108 PHE A C 1
ATOM 856 O O . PHE A 1 108 ? -9.455 4.088 -2.123 1.00 82.25 108 PHE A O 1
ATOM 863 N N . GLY A 1 109 ? -11.175 5.427 -1.604 1.00 79.94 109 GLY A N 1
ATOM 864 C CA . GLY A 1 109 ? -12.142 4.342 -1.430 1.00 79.94 109 GLY A CA 1
ATOM 865 C C . GLY A 1 109 ? -12.408 3.557 -2.720 1.00 79.94 109 GLY A C 1
ATOM 866 O O . GLY A 1 109 ? -12.494 2.327 -2.685 1.00 79.94 109 GLY A O 1
ATOM 867 N N . VAL A 1 110 ? -12.467 4.230 -3.875 1.00 80.81 110 VAL A N 1
ATOM 868 C CA . VAL A 1 110 ? -12.612 3.558 -5.181 1.00 80.81 110 VAL A CA 1
ATOM 869 C C . VAL A 1 110 ? -11.388 2.692 -5.482 1.00 80.81 110 VAL A C 1
ATOM 871 O O . VAL A 1 110 ? -11.537 1.514 -5.799 1.00 80.81 110 VAL A O 1
ATOM 874 N N . PHE A 1 111 ? -10.177 3.222 -5.305 1.00 82.06 111 PHE A N 1
ATOM 875 C CA . PHE A 1 111 ? -8.952 2.442 -5.514 1.00 82.06 111 PHE A CA 1
ATOM 876 C C . PHE A 1 111 ? -8.813 1.288 -4.516 1.00 82.06 111 PHE A C 1
ATOM 878 O O . PHE A 1 111 ? -8.433 0.185 -4.901 1.00 82.06 111 PHE A O 1
ATOM 885 N N . GLY A 1 112 ? -9.166 1.511 -3.248 1.00 81.31 112 GLY A N 1
ATOM 886 C CA . GLY A 1 112 ? -9.131 0.487 -2.205 1.00 81.31 112 GLY A CA 1
ATOM 887 C C . GLY A 1 112 ? -10.083 -0.672 -2.499 1.00 81.31 112 GLY A C 1
ATOM 888 O O . GLY A 1 112 ? -9.686 -1.833 -2.420 1.00 81.31 112 GLY A O 1
ATOM 889 N N . THR A 1 113 ? -11.316 -0.374 -2.915 1.00 80.44 113 THR A N 1
ATOM 890 C CA . THR A 1 113 ? -12.298 -1.406 -3.302 1.00 80.44 113 THR A CA 1
ATOM 891 C C . THR A 1 113 ? -11.921 -2.137 -4.591 1.00 80.44 113 THR A C 1
ATOM 893 O O . THR A 1 113 ? -12.201 -3.329 -4.711 1.00 80.44 113 THR A O 1
ATOM 896 N N . ALA A 1 114 ? -11.230 -1.463 -5.513 1.00 84.38 114 ALA A N 1
ATOM 897 C CA . ALA A 1 114 ? -10.714 -2.056 -6.742 1.00 84.38 114 ALA A CA 1
ATOM 898 C C . ALA A 1 114 ? -9.355 -2.762 -6.588 1.00 84.38 114 ALA A C 1
ATOM 900 O O . ALA A 1 114 ? -8.900 -3.398 -7.536 1.00 84.38 114 ALA A O 1
ATOM 901 N N . SER A 1 115 ? -8.706 -2.678 -5.423 1.00 83.56 115 SER A N 1
ATOM 902 C CA . SER A 1 115 ? -7.308 -3.094 -5.220 1.00 83.56 115 SER A CA 1
ATOM 903 C C . SER A 1 115 ? -7.024 -4.540 -5.624 1.00 83.56 115 SER A C 1
ATOM 905 O O . SER A 1 115 ? -6.067 -4.783 -6.352 1.00 83.56 115 SER A O 1
ATOM 907 N N . MET A 1 116 ? -7.879 -5.489 -5.232 1.00 81.12 116 MET A N 1
ATOM 908 C CA . MET A 1 116 ? -7.741 -6.897 -5.625 1.00 81.12 116 MET A CA 1
ATOM 909 C C . MET A 1 116 ? -7.842 -7.070 -7.141 1.00 81.12 116 MET A C 1
ATOM 911 O O . MET A 1 116 ? -7.032 -7.766 -7.745 1.00 81.12 116 MET A O 1
ATOM 915 N N . THR A 1 117 ? -8.803 -6.398 -7.776 1.00 84.19 117 THR A N 1
ATOM 916 C CA . THR A 1 117 ? -8.956 -6.438 -9.233 1.00 84.19 117 THR A CA 1
ATOM 917 C C . THR A 1 117 ? -7.727 -5.858 -9.924 1.00 84.19 117 THR A C 1
ATOM 919 O O . THR A 1 117 ? -7.188 -6.486 -10.829 1.00 84.19 117 THR A O 1
ATOM 922 N N . ILE A 1 118 ? -7.238 -4.704 -9.464 1.00 87.19 118 ILE A N 1
ATOM 923 C CA . ILE A 1 118 ? -6.017 -4.086 -9.990 1.00 87.19 118 ILE A CA 1
ATOM 924 C C . ILE A 1 118 ? -4.832 -5.039 -9.813 1.00 87.19 118 ILE A C 1
ATOM 926 O O . ILE A 1 118 ? -4.112 -5.299 -10.768 1.00 87.19 118 ILE A O 1
ATOM 930 N N . MET A 1 119 ? -4.656 -5.633 -8.633 1.00 84.62 119 MET A N 1
ATOM 931 C CA . MET A 1 119 ? -3.552 -6.548 -8.344 1.00 84.62 119 MET A CA 1
ATOM 932 C C . MET A 1 119 ? -3.515 -7.751 -9.297 1.00 84.62 119 MET A C 1
ATOM 934 O O . MET A 1 119 ? -2.438 -8.113 -9.756 1.00 84.62 119 MET A O 1
ATOM 938 N N . TYR A 1 120 ? -4.659 -8.334 -9.653 1.00 84.94 120 TYR A N 1
ATOM 939 C CA . TYR A 1 120 ? -4.690 -9.468 -10.583 1.00 84.94 120 TYR A CA 1
ATOM 940 C C . TYR A 1 120 ? -4.602 -9.059 -12.056 1.00 84.94 120 TYR A C 1
ATOM 942 O O . TYR A 1 120 ? -3.988 -9.764 -12.853 1.00 84.94 120 TYR A O 1
ATOM 950 N N . ILE A 1 121 ? -5.218 -7.937 -12.430 1.00 85.25 121 ILE A N 1
ATOM 951 C CA . ILE A 1 121 ? -5.416 -7.575 -13.839 1.00 85.25 121 ILE A CA 1
ATOM 952 C C . ILE A 1 121 ? -4.315 -6.637 -14.361 1.00 85.25 121 ILE A C 1
ATOM 954 O O . ILE A 1 121 ? -4.043 -6.619 -15.562 1.00 85.25 121 ILE A O 1
ATOM 958 N N . HIS A 1 122 ? -3.609 -5.905 -13.493 1.00 86.50 122 HIS A N 1
ATOM 959 C CA . HIS A 1 122 ? -2.573 -4.976 -13.952 1.00 86.50 122 HIS A CA 1
ATOM 960 C C . HIS A 1 122 ? -1.446 -5.691 -14.713 1.00 86.50 122 HIS A C 1
ATOM 962 O O . HIS A 1 122 ? -0.998 -5.189 -15.739 1.00 86.50 122 HIS A O 1
ATOM 968 N N . GLN A 1 123 ? -1.004 -6.867 -14.253 1.00 85.19 123 GLN A N 1
ATOM 969 C CA . GLN A 1 123 ? 0.095 -7.610 -14.871 1.00 85.19 123 GLN A CA 1
ATOM 970 C C . GLN A 1 123 ? -0.235 -8.130 -16.286 1.00 85.19 123 GLN A C 1
ATOM 972 O O . GLN A 1 123 ? 0.565 -7.877 -17.189 1.00 85.19 123 GLN A O 1
ATOM 977 N N . PRO A 1 124 ? -1.384 -8.792 -16.544 1.00 85.50 124 PRO A N 1
ATOM 978 C CA . PRO A 1 124 ? -1.743 -9.193 -17.904 1.00 85.50 124 PRO A CA 1
ATOM 979 C C . PRO A 1 124 ? -1.970 -7.994 -18.834 1.00 85.50 124 PRO A C 1
ATOM 981 O O . PRO A 1 124 ? -1.564 -8.058 -19.991 1.00 85.50 124 PRO A O 1
ATOM 984 N N . ILE A 1 125 ? -2.536 -6.880 -18.345 1.00 85.00 125 ILE A N 1
ATOM 985 C CA . ILE A 1 125 ? -2.658 -5.655 -19.153 1.00 85.00 125 ILE A CA 1
ATOM 986 C C . ILE A 1 125 ? -1.276 -5.109 -19.522 1.00 85.00 125 ILE A C 1
ATOM 988 O O . ILE A 1 125 ? -1.041 -4.783 -20.682 1.00 85.00 125 ILE A O 1
ATOM 992 N N . GLN A 1 126 ? -0.349 -5.020 -18.564 1.00 84.38 126 GLN A N 1
ATOM 993 C CA . GLN A 1 126 ? 1.004 -4.536 -18.842 1.00 84.38 126 GLN A CA 1
ATOM 994 C C . GLN A 1 126 ? 1.726 -5.407 -19.866 1.00 84.38 126 GLN A C 1
ATOM 996 O O . GLN A 1 126 ? 2.431 -4.866 -20.717 1.00 84.38 126 GLN A O 1
ATOM 1001 N N . LEU A 1 127 ? 1.548 -6.728 -19.787 1.00 84.44 127 LEU A N 1
ATOM 1002 C CA . LEU A 1 127 ? 2.133 -7.663 -20.740 1.00 84.44 127 LEU A CA 1
ATOM 1003 C C . LEU A 1 127 ? 1.545 -7.456 -22.141 1.00 84.44 127 LEU A C 1
ATOM 1005 O O . LEU A 1 127 ? 2.298 -7.212 -23.075 1.00 84.44 127 LEU A O 1
ATOM 1009 N N . ALA A 1 128 ? 0.215 -7.404 -22.259 1.00 84.25 128 ALA A N 1
ATOM 1010 C CA . ALA A 1 128 ? -0.457 -7.142 -23.530 1.00 84.25 128 ALA A CA 1
ATOM 1011 C C . ALA A 1 128 ? -0.046 -5.788 -24.141 1.00 84.25 128 ALA A C 1
ATOM 1013 O O . ALA A 1 128 ? 0.230 -5.697 -25.332 1.00 84.25 128 ALA A O 1
ATOM 1014 N N . MET A 1 129 ? 0.062 -4.732 -23.328 1.00 80.56 129 MET A N 1
ATOM 1015 C CA . MET A 1 129 ? 0.512 -3.415 -23.795 1.00 80.56 129 MET A CA 1
ATOM 1016 C C . MET A 1 129 ? 1.969 -3.422 -24.267 1.00 80.56 129 MET A C 1
ATOM 1018 O O . MET A 1 129 ? 2.307 -2.731 -25.230 1.00 80.56 129 MET A O 1
ATOM 1022 N N . LYS A 1 130 ? 2.834 -4.187 -23.592 1.00 82.94 130 LYS A N 1
ATOM 1023 C CA . LYS A 1 130 ? 4.231 -4.357 -23.997 1.00 82.94 130 LYS A CA 1
ATOM 1024 C C . LYS A 1 130 ? 4.322 -5.070 -25.348 1.00 82.94 130 LYS A C 1
ATOM 1026 O O . LYS A 1 130 ? 5.086 -4.625 -26.200 1.00 82.94 130 LYS A O 1
ATOM 1031 N N . ASP A 1 131 ? 3.509 -6.103 -25.556 1.00 81.69 131 ASP A N 1
ATOM 1032 C CA . ASP A 1 131 ? 3.460 -6.859 -26.813 1.00 81.69 131 ASP A CA 1
ATOM 1033 C C . ASP A 1 131 ? 2.928 -6.007 -27.983 1.00 81.69 131 ASP A C 1
ATOM 1035 O O . ASP A 1 131 ? 3.339 -6.191 -29.125 1.00 81.69 131 ASP A O 1
ATOM 1039 N N . MET A 1 132 ? 2.090 -5.001 -27.701 1.00 79.56 132 MET A N 1
ATOM 1040 C CA . MET A 1 132 ? 1.611 -4.010 -28.680 1.00 79.56 132 MET A CA 1
ATOM 1041 C C . MET A 1 132 ? 2.624 -2.887 -28.989 1.00 79.56 132 MET A C 1
ATOM 1043 O O . MET A 1 132 ? 2.294 -1.942 -29.704 1.00 79.56 132 MET A O 1
ATOM 1047 N N . GLY A 1 133 ? 3.851 -2.957 -28.459 1.00 79.06 133 GLY A N 1
ATOM 1048 C CA . GLY A 1 133 ? 4.932 -2.017 -28.784 1.00 79.06 133 GLY A CA 1
ATOM 1049 C C . GLY A 1 133 ? 4.914 -0.697 -28.002 1.00 79.06 133 GLY A C 1
ATOM 1050 O O . GLY A 1 133 ? 5.704 0.203 -28.293 1.00 79.06 133 GLY A O 1
ATOM 1051 N N . LEU A 1 134 ? 4.064 -0.559 -26.978 1.00 71.69 134 LEU A N 1
ATOM 1052 C CA . LEU A 1 134 ? 4.077 0.603 -26.082 1.00 71.69 134 LEU A CA 1
ATOM 1053 C C . LEU A 1 134 ? 5.229 0.481 -25.071 1.00 71.69 134 LEU A C 1
ATOM 1055 O O . LEU A 1 134 ? 5.071 -0.028 -23.960 1.00 71.69 134 LEU A O 1
ATOM 1059 N N . ALA A 1 135 ? 6.403 0.977 -25.466 1.00 64.88 135 ALA A N 1
ATOM 1060 C CA . ALA A 1 135 ? 7.617 0.961 -24.647 1.00 64.88 135 ALA A CA 1
ATOM 1061 C C . ALA A 1 135 ? 7.668 2.062 -23.564 1.00 64.88 135 ALA A C 1
ATOM 1063 O O . ALA A 1 135 ? 8.500 1.993 -22.666 1.00 64.88 135 ALA A O 1
ATOM 1064 N N . SER A 1 136 ? 6.790 3.073 -23.619 1.00 77.31 136 SER A N 1
ATOM 1065 C CA . SER A 1 136 ? 6.783 4.169 -22.639 1.00 77.31 136 SER A CA 1
ATOM 1066 C C . SER A 1 136 ? 6.133 3.743 -21.319 1.00 77.31 136 SER A C 1
ATOM 1068 O O . SER A 1 136 ? 4.906 3.636 -21.212 1.00 77.31 136 SER A O 1
ATOM 1070 N N . ASP A 1 137 ? 6.957 3.550 -20.288 1.00 77.12 137 ASP A N 1
ATOM 1071 C CA . ASP A 1 137 ? 6.511 3.203 -18.932 1.00 77.12 137 ASP A CA 1
ATOM 1072 C C . ASP A 1 137 ? 5.575 4.269 -18.330 1.00 77.12 137 ASP A C 1
ATOM 1074 O O . ASP A 1 137 ? 4.613 3.933 -17.633 1.00 77.12 137 ASP A O 1
ATOM 1078 N N . TYR A 1 138 ? 5.794 5.544 -18.675 1.00 81.44 138 TYR A N 1
ATOM 1079 C CA . TYR A 1 138 ? 4.972 6.672 -18.226 1.00 81.44 138 TYR A CA 1
ATOM 1080 C C . TYR A 1 138 ? 3.535 6.612 -18.743 1.00 81.44 138 TYR A C 1
ATOM 1082 O O . TYR A 1 138 ? 2.618 7.030 -18.040 1.00 81.44 138 TYR A O 1
ATOM 1090 N N . LEU A 1 139 ? 3.324 6.077 -19.949 1.00 82.12 139 LEU A N 1
ATOM 1091 C CA . LEU A 1 139 ? 1.987 5.911 -20.521 1.00 82.12 139 LEU A CA 1
ATOM 1092 C C . LEU A 1 139 ? 1.346 4.591 -20.081 1.00 82.12 139 LEU A C 1
ATOM 1094 O O . LEU A 1 139 ? 0.136 4.523 -19.860 1.00 82.12 139 LEU A O 1
ATOM 1098 N N . ARG A 1 140 ? 2.155 3.541 -19.901 1.00 80.69 140 ARG A N 1
ATOM 1099 C CA . ARG A 1 140 ? 1.664 2.210 -19.526 1.00 80.69 140 ARG A CA 1
ATOM 1100 C C . ARG A 1 140 ? 1.000 2.206 -18.150 1.00 80.69 140 ARG A C 1
ATOM 1102 O O . ARG A 1 140 ? -0.041 1.572 -17.989 1.00 80.69 140 ARG A O 1
ATOM 1109 N N . LEU A 1 141 ? 1.555 2.92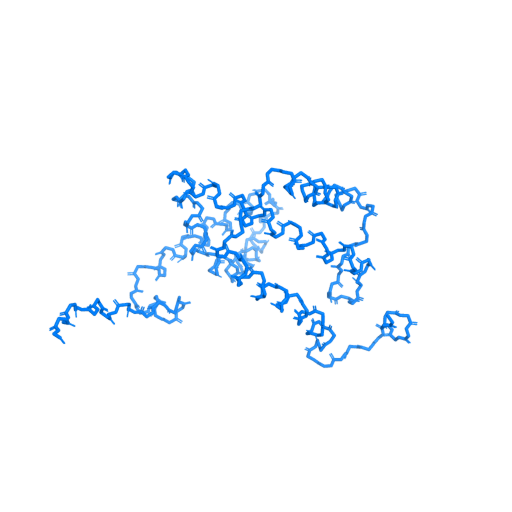9 -17.175 1.00 82.25 141 LEU A N 1
ATOM 1110 C CA . LEU A 1 141 ? 1.019 3.002 -15.809 1.00 82.25 141 LEU A CA 1
ATOM 1111 C C . LEU A 1 141 ? -0.418 3.555 -15.724 1.00 82.25 141 LEU A C 1
ATOM 1113 O O . LEU A 1 141 ? -1.288 2.825 -15.236 1.00 82.25 141 LEU A O 1
ATOM 1117 N N . PRO A 1 142 ? -0.717 4.786 -16.190 1.00 85.94 142 PRO A N 1
ATOM 1118 C CA . PRO A 1 142 ? -2.064 5.342 -16.097 1.00 85.94 142 PRO A CA 1
ATOM 1119 C C . PRO A 1 142 ? -3.077 4.545 -16.925 1.00 85.94 142 PRO A C 1
ATOM 1121 O O . PRO A 1 142 ? -4.204 4.356 -16.470 1.00 85.94 142 PRO A O 1
ATOM 1124 N N . ILE A 1 143 ? -2.681 4.012 -18.087 1.00 84.06 143 ILE A N 1
ATOM 1125 C CA . ILE A 1 143 ? -3.564 3.186 -18.926 1.00 84.06 143 ILE A CA 1
ATOM 1126 C C . ILE A 1 143 ? -3.891 1.862 -18.228 1.00 84.06 143 ILE A C 1
ATOM 1128 O O . ILE A 1 143 ? -5.056 1.477 -18.160 1.00 84.06 143 ILE A O 1
ATOM 1132 N N . THR A 1 144 ? -2.891 1.193 -17.650 1.00 85.75 144 THR A N 1
ATOM 1133 C CA . THR A 1 144 ? -3.092 -0.064 -16.914 1.00 85.75 144 THR A CA 1
ATOM 1134 C C . THR A 1 144 ? -4.031 0.133 -15.727 1.00 85.75 144 THR A C 1
ATOM 1136 O O . THR A 1 144 ? -4.950 -0.663 -15.520 1.00 85.75 144 THR A O 1
ATOM 1139 N N . LEU A 1 145 ? -3.821 1.200 -14.951 1.00 85.25 145 LEU A N 1
ATOM 1140 C CA . LEU A 1 145 ? -4.676 1.556 -13.818 1.00 85.25 145 LEU A CA 1
ATOM 1141 C C . LEU A 1 145 ? -6.100 1.886 -14.273 1.00 85.25 145 LEU A C 1
ATOM 1143 O O . LEU A 1 145 ? -7.054 1.342 -13.719 1.00 85.25 145 LEU A O 1
ATOM 1147 N N . GLY A 1 146 ? -6.246 2.723 -15.302 1.00 86.38 146 GLY A N 1
ATOM 1148 C CA . GLY A 1 146 ? -7.544 3.101 -15.858 1.00 86.38 146 GLY A CA 1
ATOM 1149 C C . GLY A 1 146 ? -8.322 1.898 -16.388 1.00 86.38 146 GLY A C 1
ATOM 1150 O O . GLY A 1 146 ? -9.498 1.734 -16.067 1.00 86.38 146 GLY A O 1
ATOM 1151 N N . LEU A 1 147 ? -7.658 1.006 -17.124 1.00 85.81 147 LEU A N 1
ATOM 1152 C CA . LEU A 1 147 ? -8.283 -0.197 -17.665 1.00 85.81 147 LEU A CA 1
ATOM 1153 C C . LEU A 1 147 ? -8.633 -1.201 -16.556 1.00 85.81 147 LEU A C 1
ATOM 1155 O O . LEU A 1 147 ? -9.729 -1.757 -16.560 1.00 85.81 147 LEU A O 1
ATOM 1159 N N . SER A 1 148 ? -7.773 -1.367 -15.549 1.00 86.81 148 SER A N 1
ATOM 1160 C CA . SER A 1 148 ? -8.076 -2.208 -14.380 1.00 86.81 148 SER A CA 1
ATOM 1161 C C . SER A 1 148 ? -9.287 -1.689 -13.595 1.00 86.81 148 SER A C 1
ATOM 1163 O O . SER A 1 148 ? -10.133 -2.475 -13.163 1.00 86.81 148 SER A O 1
ATOM 1165 N N . LEU A 1 149 ? -9.411 -0.366 -13.441 1.00 85.12 149 LEU A N 1
ATOM 1166 C CA . LEU A 1 149 ? -10.584 0.264 -12.832 1.00 85.12 149 LEU A CA 1
ATOM 1167 C C . LEU A 1 149 ? -11.840 0.098 -13.689 1.00 85.12 149 LEU A C 1
ATOM 1169 O O . LEU A 1 149 ? -12.911 -0.170 -13.145 1.00 85.12 149 LEU A O 1
ATOM 1173 N N . ALA A 1 150 ? -11.719 0.222 -15.013 1.00 85.06 150 ALA A N 1
ATOM 1174 C CA . ALA A 1 150 ? -12.829 0.004 -15.934 1.00 85.06 150 ALA A CA 1
ATOM 1175 C C . ALA A 1 150 ? -13.358 -1.431 -15.820 1.00 85.06 150 ALA A C 1
ATOM 1177 O O . ALA A 1 150 ? -14.564 -1.628 -15.657 1.00 85.06 150 ALA A O 1
ATOM 1178 N N . VAL A 1 151 ? -12.459 -2.422 -15.790 1.00 83.06 151 VAL A N 1
ATOM 1179 C CA . VAL A 1 151 ? -12.829 -3.824 -15.560 1.00 83.06 151 VAL A CA 1
ATOM 1180 C C . VAL A 1 151 ? -13.482 -3.987 -14.191 1.00 83.06 151 VAL A C 1
ATOM 1182 O O . VAL A 1 151 ? -14.554 -4.580 -14.108 1.00 83.06 151 VAL A O 1
ATOM 1185 N N . HIS A 1 152 ? -12.921 -3.405 -13.127 1.00 83.94 152 HIS A N 1
ATOM 1186 C CA . HIS A 1 152 ? -13.553 -3.444 -11.806 1.00 83.94 152 HIS A CA 1
ATOM 1187 C C . HIS A 1 152 ? -14.983 -2.880 -11.833 1.00 83.94 152 HIS A C 1
ATOM 1189 O O . HIS A 1 152 ? -15.903 -3.496 -11.294 1.00 83.94 152 HIS A O 1
ATOM 1195 N N . HIS A 1 153 ? -15.207 -1.750 -12.507 1.00 81.56 153 HIS A N 1
ATOM 1196 C CA . HIS A 1 153 ? -16.543 -1.183 -12.680 1.00 81.56 153 HIS A CA 1
ATOM 1197 C C . HIS A 1 153 ? -17.478 -2.083 -13.493 1.00 81.56 153 HIS A C 1
ATOM 1199 O O . HIS A 1 153 ? -18.641 -2.216 -13.113 1.00 81.56 153 HIS A O 1
ATOM 1205 N N . MET A 1 154 ? -16.995 -2.735 -14.554 1.00 80.81 154 MET A N 1
ATOM 1206 C CA . MET A 1 154 ? -17.785 -3.699 -15.329 1.00 80.81 154 MET A CA 1
ATOM 1207 C C . MET A 1 154 ? -18.186 -4.912 -14.486 1.00 80.81 154 MET A C 1
ATOM 1209 O O . MET A 1 154 ? -19.365 -5.265 -14.452 1.00 80.81 154 MET A O 1
ATOM 1213 N N . LEU A 1 155 ? -17.248 -5.499 -13.736 1.00 75.56 155 LEU A N 1
ATOM 1214 C CA . LEU A 1 155 ? -17.524 -6.629 -12.841 1.00 75.56 155 LEU A CA 1
ATOM 1215 C C . LEU A 1 155 ? -18.537 -6.242 -11.750 1.00 75.56 155 LEU A C 1
ATOM 1217 O O . LEU A 1 155 ? -19.383 -7.050 -11.361 1.00 75.56 155 LEU A O 1
ATOM 1221 N N . ASN A 1 156 ? -18.496 -4.987 -11.298 1.00 72.25 156 ASN A N 1
ATOM 1222 C CA . ASN A 1 156 ? -19.392 -4.460 -10.274 1.00 72.25 156 ASN A CA 1
ATOM 1223 C C . ASN A 1 156 ? -20.804 -4.106 -10.798 1.00 72.25 156 ASN A C 1
ATOM 1225 O O . ASN A 1 156 ? -21.656 -3.743 -9.990 1.00 72.25 156 ASN A O 1
ATOM 1229 N N . ARG A 1 157 ? -21.085 -4.220 -12.108 1.00 74.12 157 ARG A N 1
ATOM 1230 C CA . ARG A 1 157 ? -22.448 -4.044 -12.661 1.00 74.12 157 ARG A CA 1
ATOM 1231 C C . ARG A 1 157 ? -23.328 -5.287 -12.517 1.00 74.12 157 ARG A C 1
ATOM 1233 O O . ARG A 1 157 ? -24.548 -5.172 -12.485 1.00 74.12 157 ARG A O 1
ATOM 1240 N N . THR A 1 158 ? -22.730 -6.470 -12.422 1.00 69.19 158 THR A N 1
ATOM 1241 C CA . THR A 1 158 ? -23.443 -7.757 -12.439 1.00 69.19 158 THR A CA 1
ATOM 1242 C C . THR A 1 158 ? -23.373 -8.459 -11.082 1.00 69.19 158 THR A C 1
ATOM 1244 O O . THR A 1 158 ? -22.285 -8.779 -10.603 1.00 69.19 158 THR A O 1
ATOM 1247 N N . GLN A 1 159 ? -24.531 -8.756 -10.474 1.00 58.88 159 GLN A N 1
ATOM 1248 C CA . GLN A 1 159 ? -24.620 -9.387 -9.141 1.00 58.88 159 GLN A CA 1
ATOM 1249 C C . GLN A 1 159 ? -23.952 -10.771 -9.073 1.00 58.88 159 GLN A C 1
ATOM 1251 O O . GLN A 1 159 ? -23.424 -11.162 -8.034 1.00 58.88 159 GLN A O 1
ATOM 1256 N N . LEU A 1 160 ? -23.965 -11.511 -10.184 1.00 60.06 160 LEU A N 1
ATOM 1257 C CA . LEU A 1 160 ? -23.362 -12.841 -10.303 1.00 60.06 160 LEU A CA 1
ATOM 1258 C C . LEU A 1 160 ? -21.831 -12.761 -10.168 1.00 60.06 160 LEU A C 1
ATOM 1260 O O . LEU A 1 160 ? -21.216 -13.494 -9.396 1.00 60.06 160 LEU A O 1
ATOM 1264 N N . THR A 1 161 ? -21.235 -11.770 -10.825 1.00 64.31 161 THR A N 1
ATOM 1265 C CA . THR A 1 161 ? -19.796 -11.493 -10.814 1.00 64.31 161 THR A CA 1
ATOM 1266 C C . THR A 1 161 ? -19.322 -10.930 -9.475 1.00 64.31 161 THR A C 1
ATOM 1268 O O . THR A 1 161 ? -18.257 -11.304 -8.995 1.00 64.31 161 THR A O 1
ATOM 1271 N N . GLN A 1 162 ? -20.133 -10.104 -8.804 1.00 63.81 162 GLN A N 1
ATOM 1272 C CA . GLN A 1 162 ? -19.831 -9.635 -7.444 1.00 63.81 162 GLN A CA 1
ATOM 1273 C C . GLN A 1 162 ? -19.763 -10.782 -6.425 1.00 63.81 162 GLN A C 1
ATOM 1275 O O . GLN A 1 162 ? -18.945 -10.744 -5.505 1.00 63.81 162 GLN A O 1
ATOM 1280 N N . ARG A 1 163 ? -20.604 -11.809 -6.584 1.00 63.56 163 ARG A N 1
ATOM 1281 C CA . 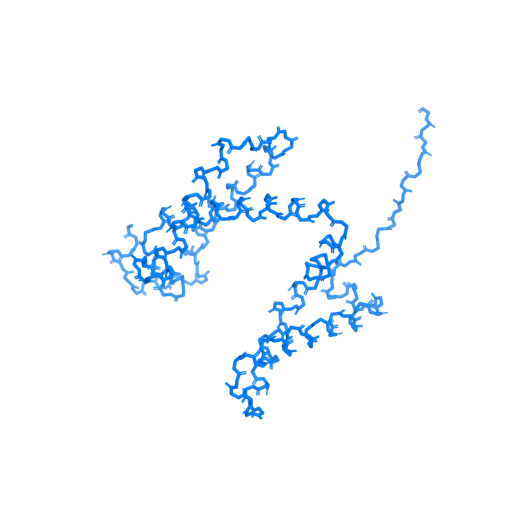ARG A 1 163 ? -20.608 -12.977 -5.693 1.00 63.56 163 ARG A CA 1
ATOM 1282 C C . ARG A 1 163 ? -19.446 -13.923 -5.982 1.00 63.56 163 ARG A C 1
ATOM 1284 O O . ARG A 1 163 ? -18.801 -14.362 -5.039 1.00 63.56 163 ARG A O 1
ATOM 1291 N N . LEU A 1 164 ? -19.167 -14.193 -7.260 1.00 65.56 164 LEU A N 1
ATOM 1292 C CA . LEU A 1 164 ? -18.103 -15.115 -7.676 1.00 65.56 164 LEU A CA 1
ATOM 1293 C C . LEU A 1 164 ? -16.692 -14.532 -7.517 1.00 65.56 164 LEU A C 1
ATOM 1295 O O . LEU A 1 164 ? -15.800 -15.243 -7.073 1.00 65.56 164 LEU A O 1
ATOM 1299 N N . PHE A 1 165 ? -16.482 -13.254 -7.852 1.00 63.47 165 PHE A N 1
ATOM 1300 C CA . PHE A 1 165 ? -15.140 -12.652 -7.889 1.00 63.47 165 PHE A CA 1
ATOM 1301 C C . PHE A 1 165 ? -14.827 -11.727 -6.712 1.00 63.47 165 PHE A C 1
ATOM 1303 O O . PHE A 1 165 ? -13.664 -11.592 -6.345 1.00 63.47 165 PHE A O 1
ATOM 1310 N N . LEU A 1 166 ? -15.830 -11.065 -6.125 1.00 60.50 166 LEU A N 1
ATOM 1311 C CA . LEU A 1 166 ? -15.611 -10.092 -5.042 1.00 60.50 166 LEU A CA 1
ATOM 1312 C C . LEU A 1 166 ? -16.009 -10.627 -3.662 1.00 60.50 166 LEU A C 1
ATOM 1314 O O . LEU A 1 166 ? -15.847 -9.911 -2.675 1.00 60.50 166 LEU A O 1
ATOM 1318 N N . GLY A 1 167 ? -16.552 -11.848 -3.579 1.00 61.47 167 GLY A N 1
ATOM 1319 C CA . GLY A 1 167 ? -16.964 -12.472 -2.318 1.00 61.47 167 GLY A CA 1
ATOM 1320 C C . GLY A 1 167 ? -17.999 -11.661 -1.528 1.00 61.47 167 GLY A C 1
ATOM 1321 O O . GLY A 1 167 ? -18.184 -11.894 -0.336 1.00 61.47 167 GLY A O 1
ATOM 1322 N N . ARG A 1 168 ? -18.673 -10.688 -2.162 1.00 61.19 168 ARG A N 1
ATOM 1323 C CA . ARG A 1 168 ? -19.700 -9.861 -1.520 1.00 61.19 168 ARG A CA 1
ATOM 1324 C C . ARG A 1 168 ? -20.978 -10.681 -1.388 1.00 61.19 168 ARG A C 1
ATOM 1326 O O . ARG A 1 168 ? -21.849 -10.657 -2.259 1.00 61.19 168 ARG A O 1
ATOM 1333 N N . THR A 1 169 ? -21.096 -11.423 -0.294 1.00 51.44 169 THR A N 1
ATOM 1334 C CA . THR A 1 169 ? -22.382 -11.951 0.151 1.00 51.44 169 THR A CA 1
ATOM 1335 C C . THR A 1 169 ? -23.252 -10.784 0.601 1.00 51.44 169 THR A C 1
ATOM 1337 O O . THR A 1 169 ? -22.819 -9.855 1.278 1.00 51.44 169 THR A O 1
ATOM 1340 N N . ARG A 1 170 ? -24.501 -10.796 0.144 1.00 48.81 170 ARG A N 1
ATOM 1341 C CA . ARG A 1 170 ? -25.547 -9.869 0.564 1.00 48.81 170 ARG A CA 1
ATOM 1342 C C . ARG A 1 170 ? -25.595 -9.873 2.095 1.00 48.81 170 ARG A C 1
ATOM 1344 O O . ARG A 1 170 ? -25.967 -10.889 2.672 1.00 48.81 170 ARG A O 1
ATOM 1351 N N . SER A 1 171 ? -25.271 -8.751 2.736 1.00 49.00 171 SER A N 1
ATOM 1352 C CA . SER A 1 171 ? -25.771 -8.458 4.079 1.00 49.00 171 SER A CA 1
ATOM 1353 C C . SER A 1 171 ? -27.299 -8.420 4.002 1.00 49.00 171 SER A C 1
ATOM 1355 O O . SER A 1 171 ? -27.890 -7.400 3.658 1.00 49.00 171 SER A O 1
ATOM 1357 N N . GLY A 1 172 ? -27.943 -9.559 4.227 1.00 41.44 172 GLY A N 1
ATOM 1358 C CA . GLY A 1 172 ? -29.304 -9.638 4.749 1.00 41.44 172 GLY A CA 1
ATOM 1359 C C . GLY A 1 172 ? -29.166 -10.261 6.136 1.00 41.44 172 GLY A C 1
ATOM 1360 O O . GLY A 1 172 ? -28.544 -11.307 6.246 1.00 41.44 172 GLY A O 1
ATOM 1361 N N . ALA A 1 173 ? -29.602 -9.671 7.239 1.00 35.84 173 ALA A N 1
ATOM 1362 C CA . ALA A 1 173 ? -30.596 -8.632 7.441 1.00 35.84 173 ALA A CA 1
ATOM 1363 C C . ALA A 1 173 ? -30.168 -7.708 8.601 1.00 35.84 173 ALA A C 1
ATOM 1365 O O . ALA A 1 173 ? -29.363 -8.122 9.439 1.00 35.84 173 ALA A O 1
ATOM 1366 N N . PRO A 1 174 ? -30.713 -6.484 8.705 1.00 43.19 174 PRO A N 1
ATOM 1367 C CA . PRO A 1 174 ? -30.804 -5.827 9.999 1.00 43.19 174 PRO A CA 1
ATOM 1368 C C . PRO A 1 174 ? -31.637 -6.737 10.907 1.00 43.19 174 PRO A C 1
ATOM 1370 O O . PRO A 1 174 ? -32.822 -6.948 10.658 1.00 43.19 174 PRO A O 1
ATOM 1373 N N . GLY A 1 175 ? -31.000 -7.315 11.926 1.00 38.66 175 GLY A N 1
ATOM 1374 C CA . GLY A 1 175 ? -31.708 -7.881 13.065 1.00 38.66 175 GLY A CA 1
ATOM 1375 C C . GLY A 1 175 ? -32.498 -6.754 13.711 1.00 38.66 175 GLY A C 1
ATOM 1376 O O . GLY A 1 175 ? -31.952 -5.926 14.436 1.00 38.66 175 GLY A O 1
ATOM 1377 N N . THR A 1 176 ? -33.767 -6.681 13.345 1.00 45.12 176 THR A N 1
ATOM 1378 C CA . THR A 1 176 ? -34.797 -5.896 13.999 1.00 45.12 176 THR A CA 1
ATOM 1379 C C . THR A 1 176 ? -34.792 -6.193 15.492 1.00 45.12 176 THR A C 1
ATOM 1381 O O . THR A 1 176 ? -34.853 -7.350 15.895 1.00 45.12 176 THR A O 1
ATOM 1384 N N . SER A 1 177 ? -34.737 -5.125 16.282 1.00 44.41 177 SER A N 1
ATOM 1385 C CA . SER A 1 177 ? -35.487 -4.948 17.526 1.00 44.41 177 SER A CA 1
ATOM 1386 C C . SER A 1 177 ? -36.435 -6.102 17.905 1.00 44.41 177 SER A C 1
ATOM 1388 O O . SER A 1 177 ? -37.478 -6.270 17.278 1.00 44.41 177 SER A O 1
ATOM 1390 N N . ALA A 1 178 ? -36.119 -6.778 19.005 1.00 37.06 178 ALA A N 1
ATOM 1391 C CA . ALA A 1 178 ? -37.051 -7.302 20.009 1.00 37.06 178 ALA A CA 1
ATOM 1392 C C . ALA A 1 178 ? -36.222 -7.346 21.313 1.00 37.06 178 ALA A C 1
ATOM 1394 O O . ALA A 1 178 ? -35.208 -8.032 21.341 1.00 37.06 178 ALA A O 1
ATOM 1395 N N . ALA A 1 179 ? -36.374 -6.490 22.329 1.00 39.78 179 ALA A N 1
ATOM 1396 C CA . ALA A 1 179 ? -37.562 -6.062 23.071 1.00 39.78 179 ALA A CA 1
ATOM 1397 C C . ALA A 1 179 ? -38.344 -7.244 23.658 1.00 39.78 179 ALA A C 1
ATOM 1399 O O . ALA A 1 179 ? -39.331 -7.669 23.067 1.00 39.78 179 ALA A O 1
ATOM 1400 N N . SER A 1 180 ? -37.870 -7.743 24.806 1.00 43.88 180 SER A N 1
ATOM 1401 C CA . SER A 1 180 ? -38.642 -8.024 26.033 1.00 43.88 180 SER A CA 1
ATOM 1402 C C . SER A 1 180 ? -37.718 -8.632 27.083 1.00 43.88 180 SER A C 1
ATOM 1404 O O . SER A 1 180 ? -37.185 -9.727 26.792 1.00 43.88 180 SER A O 1
#

Sequence (180 aa):
MNQYLCPDFHLPWALNVVAMALPIVWLGHQWRRYQAGWSLGLAAWVPLLIFGVGYLTAAWFEMSPQMRMKRADYGWPLITLGAAVAVTILLGFTSKQITRIPVGAKLFGVFGTASMTIMYIHQPIQLAMKDMGLASDYLRLPITLGLSLAVHHMLNRTQLTQRLFLGRTRSGAPGTSAAS

Secondary structure (DSSP, 8-state):
-HHHH-TT---GGGHHHHHHHHHHHHHHHHHHHHTTT----HHHHHHHHHHHHHHHHHHHTT-S---BGGGTB-SSHHHHHHHHHHHHHHHHHHHHHHTTSHHHHHHHHHHHHHHHHHHHHHHHHHHHHHHTT---HHHHHHHHHHHHHHHHHHHTT-HHHHHHHS--------------

Radius of gyration: 21.37 Å; chains: 1; bounding box: 64×41×55 Å

pLDDT: mean 71.28, std 13.47, range [35.84, 87.88]

Foldseek 3Di:
DPVPPDQPPPDPPLVVVVVLVVVVVVVVVVVVVVVVPDDDDPVNLVVLCCLLVVVVVCVVVVVFDDCDSVRNRCGPVVSVSSSVVSVVVVVVVVLVVLCVDVVSVVPVVLCVLLVVLLVVQLVVQLVVCVVVVPPDPVVSVVVSVVVSSVVVVVLVVDPVSCCVPVVDDDPDDPPDDDDD